Protein AF-A0A8E2DZG9-F1 (afdb_monomer)

Organism: NCBI:txid1314670

Radius of gyration: 12.63 Å; 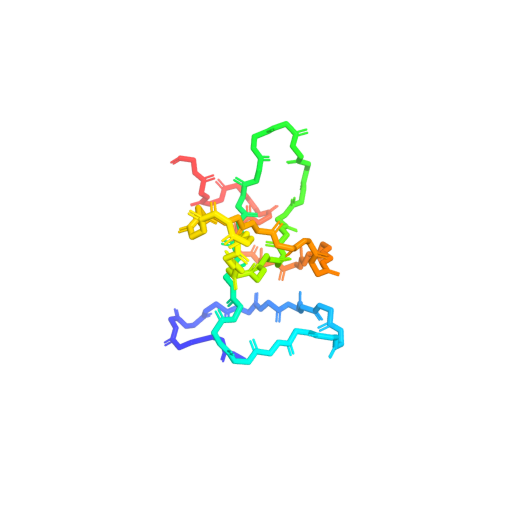Cα contacts (8 Å, |Δi|>4): 101; chains: 1; bounding box: 27×26×36 Å

Solvent-accessible surface area (backbone atoms only — not comparable to full-atom values): 3928 Å² total; per-residue (Å²): 118,45,97,86,76,46,51,67,50,70,49,90,86,65,54,92,85,52,41,80,41,82,48,89,96,51,96,55,34,29,36,32,34,82,42,65,46,99,87,67,48,82,44,72,46,81,74,38,63,35,47,40,64,54,59,74,69,61,76,65,127

Nearest PDB structures (foldseek):
  7tgj-assembly2_C  TM=3.745E-01  e=3.865E+00  Streptomyces griseoflavus
  2n6e-assembly1_A  TM=3.876E-01  e=4.942E+00  Caulobacter vibrioides CB15
  3l1e-assembly1_A-2  TM=3.404E-01  e=5.589E+00  Bos taurus
  3ghn-assembly1_A  TM=2.270E-01  e=3.214E+00  Homo sapiens
  5fnz-assembly1_B  TM=3.293E-01  e=7.601E+00  Corynebacterium ammoniagenes

Mean predicted aligned error: 5.73 Å

pLDDT: mean 85.05, std 13.24, range [47.91, 97.12]

Structure (mmCIF, N/CA/C/O backbone):
data_AF-A0A8E2DZG9-F1
#
_entry.id   AF-A0A8E2DZG9-F1
#
loop_
_atom_site.group_PDB
_atom_site.id
_atom_site.type_symbol
_atom_site.label_atom_id
_atom_site.label_alt_id
_atom_site.label_comp_id
_atom_site.label_asym_id
_atom_site.label_entity_id
_atom_site.label_seq_id
_atom_site.pdbx_PDB_ins_code
_atom_site.Cartn_x
_atom_site.Cartn_y
_atom_site.Cartn_z
_atom_site.occupancy
_atom_site.B_iso_or_equiv
_atom_site.auth_seq_id
_atom_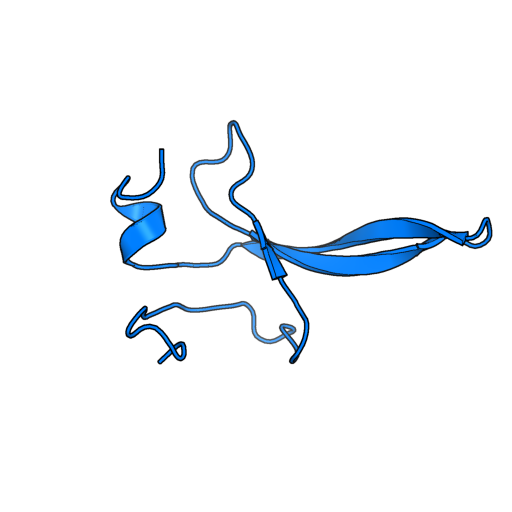site.auth_comp_id
_atom_site.auth_asym_id
_atom_site.auth_atom_id
_atom_site.pdbx_PDB_model_num
ATOM 1 N N . LEU A 1 1 ? -1.224 -7.791 -14.236 1.00 50.25 1 LEU A N 1
ATOM 2 C CA . LEU A 1 1 ? -1.500 -6.569 -15.021 1.00 50.25 1 LEU A CA 1
ATOM 3 C C . LEU A 1 1 ? -2.666 -5.885 -14.343 1.00 50.25 1 LEU A C 1
ATOM 5 O O . LEU A 1 1 ? -3.679 -6.541 -14.149 1.00 50.25 1 LEU A O 1
ATOM 9 N N . LEU A 1 2 ? -2.480 -4.647 -13.899 1.00 61.16 2 LEU A N 1
ATOM 10 C CA . LEU A 1 2 ? -3.581 -3.820 -13.416 1.00 61.16 2 LEU A CA 1
ATOM 11 C C . LEU A 1 2 ? -4.400 -3.352 -14.630 1.00 61.16 2 LEU A C 1
ATOM 13 O O . LEU A 1 2 ? -3.870 -3.271 -15.741 1.00 61.16 2 LEU A O 1
ATOM 17 N N . GLU A 1 3 ? -5.687 -3.074 -14.427 1.00 58.66 3 GLU A N 1
ATOM 18 C CA . GLU A 1 3 ? -6.667 -2.821 -15.501 1.00 58.66 3 GLU A CA 1
ATOM 19 C C . GLU A 1 3 ? -6.315 -1.630 -16.413 1.00 58.66 3 GLU A C 1
ATOM 21 O O . GLU A 1 3 ? -6.775 -1.551 -17.547 1.00 58.66 3 GLU A O 1
ATOM 26 N N . ASN A 1 4 ? -5.436 -0.735 -15.961 1.00 63.91 4 ASN A N 1
ATOM 27 C CA . ASN A 1 4 ? -4.957 0.442 -16.687 1.00 63.91 4 ASN A CA 1
ATOM 28 C C . ASN A 1 4 ? -3.650 0.217 -17.477 1.00 63.91 4 ASN A C 1
ATOM 30 O O . ASN A 1 4 ? -3.020 1.181 -17.910 1.00 63.91 4 ASN A O 1
ATOM 34 N N . GLY A 1 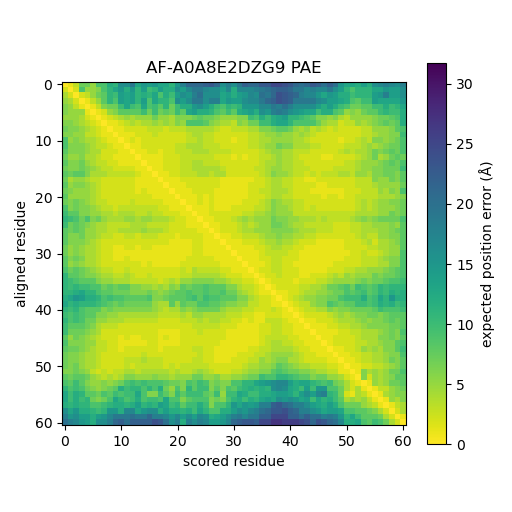5 ? -3.198 -1.031 -17.634 1.00 68.44 5 GLY A N 1
ATOM 35 C CA . GLY A 1 5 ? -1.915 -1.335 -18.276 1.00 6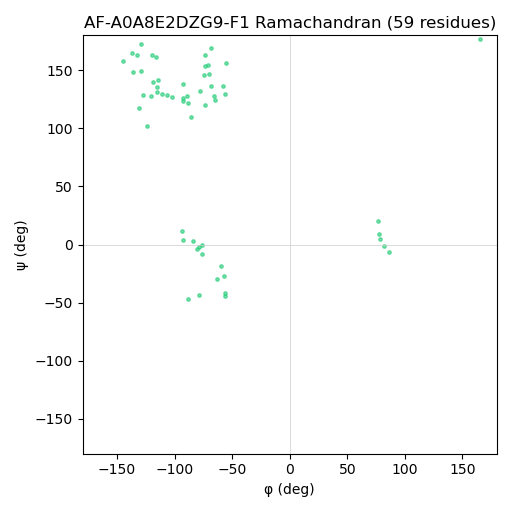8.44 5 GLY A CA 1
ATOM 36 C C . GLY A 1 5 ? -0.702 -1.116 -17.366 1.00 68.44 5 GLY A C 1
ATOM 37 O O . GLY A 1 5 ? 0.434 -1.297 -17.805 1.00 68.44 5 GLY A O 1
ATOM 38 N N . CYS A 1 6 ? -0.907 -0.783 -16.087 1.00 66.56 6 CYS A N 1
ATOM 39 C CA . CYS A 1 6 ? 0.178 -0.752 -15.118 1.00 66.56 6 CYS A CA 1
ATOM 40 C C . CYS A 1 6 ? 0.599 -2.173 -14.717 1.00 66.56 6 CYS A C 1
ATOM 42 O O . CYS A 1 6 ? -0.205 -3.102 -14.586 1.00 66.56 6 CYS A O 1
ATOM 44 N N . VAL A 1 7 ? 1.895 -2.335 -14.468 1.00 78.25 7 VAL A N 1
ATOM 45 C CA . VAL A 1 7 ? 2.465 -3.546 -13.878 1.00 78.25 7 VAL A CA 1
ATOM 46 C C . VAL A 1 7 ? 2.942 -3.201 -12.478 1.00 78.25 7 VAL A C 1
ATOM 48 O O . VAL A 1 7 ? 3.666 -2.222 -12.277 1.00 78.25 7 VAL A O 1
ATOM 51 N N . GLY A 1 8 ? 2.522 -4.011 -11.515 1.00 82.69 8 GLY A N 1
ATOM 52 C CA . GLY A 1 8 ? 2.945 -3.885 -10.135 1.00 82.69 8 GLY A CA 1
ATOM 53 C C . GLY A 1 8 ? 3.083 -5.242 -9.465 1.00 82.69 8 GLY A C 1
ATOM 54 O O . GLY A 1 8 ? 2.501 -6.231 -9.916 1.00 82.69 8 GLY A O 1
ATOM 55 N N . GLN A 1 9 ? 3.879 -5.263 -8.405 1.00 89.44 9 GLN A N 1
ATOM 56 C CA . GLN A 1 9 ? 4.064 -6.391 -7.507 1.00 89.44 9 GLN A CA 1
ATOM 57 C C . GLN A 1 9 ? 3.656 -5.943 -6.107 1.00 89.44 9 GLN A C 1
ATOM 59 O O . GLN A 1 9 ? 4.138 -4.920 -5.621 1.00 89.44 9 GLN A O 1
ATOM 64 N N . VAL A 1 10 ? 2.779 -6.713 -5.475 1.00 92.38 10 VAL A N 1
ATOM 65 C CA . VAL A 1 10 ? 2.253 -6.463 -4.128 1.00 92.38 10 VAL A CA 1
ATOM 66 C C . VAL A 1 10 ? 2.687 -7.584 -3.174 1.00 92.38 10 VAL A C 1
ATOM 68 O O . VAL A 1 10 ? 3.083 -8.651 -3.658 1.00 92.38 10 VAL A O 1
ATOM 71 N N . PRO A 1 11 ? 2.641 -7.366 -1.844 1.00 93.38 11 PRO A N 1
ATOM 72 C CA . PRO A 1 11 ? 2.856 -8.423 -0.857 1.00 93.38 11 PRO A CA 1
ATOM 73 C C . PRO A 1 11 ? 1.906 -9.605 -1.062 1.00 93.38 11 PRO A C 1
ATOM 75 O O . PRO A 1 11 ? 0.820 -9.451 -1.619 1.00 93.38 11 PRO A O 1
ATOM 78 N N . TYR A 1 12 ? 2.305 -10.781 -0.581 1.00 94.25 12 TYR A N 1
ATOM 79 C CA . TYR A 1 12 ? 1.508 -12.004 -0.708 1.00 94.25 12 TYR A CA 1
ATOM 80 C C . TYR A 1 12 ? 0.165 -11.905 0.035 1.00 94.25 12 TYR A C 1
ATOM 82 O O . TYR A 1 12 ? -0.827 -12.492 -0.381 1.00 94.25 12 TYR A O 1
ATOM 90 N N . GLU A 1 13 ? 0.131 -11.120 1.109 1.00 96.25 13 GLU A N 1
ATOM 91 C CA . GLU A 1 13 ? -1.023 -10.871 1.971 1.00 96.25 13 GLU A CA 1
ATOM 92 C C . GLU A 1 13 ? -2.020 -9.857 1.384 1.00 96.25 13 GLU A C 1
ATOM 94 O O . GLU A 1 13 ? -3.042 -9.564 2.013 1.00 96.25 13 GLU A O 1
ATOM 99 N N . ALA A 1 14 ? -1.718 -9.291 0.211 1.00 94.88 14 ALA A N 1
ATOM 100 C CA . ALA A 1 14 ? -2.600 -8.351 -0.460 1.00 94.88 14 ALA A CA 1
ATOM 101 C C . ALA A 1 14 ? -3.873 -9.049 -0.954 1.00 94.88 14 ALA A C 1
ATOM 103 O O . ALA A 1 14 ? -3.834 -10.126 -1.553 1.00 94.88 14 ALA A O 1
ATOM 104 N N . GLU A 1 15 ? -5.007 -8.394 -0.742 1.00 95.00 15 GLU A N 1
ATOM 105 C CA . GLU A 1 15 ? -6.329 -8.877 -1.126 1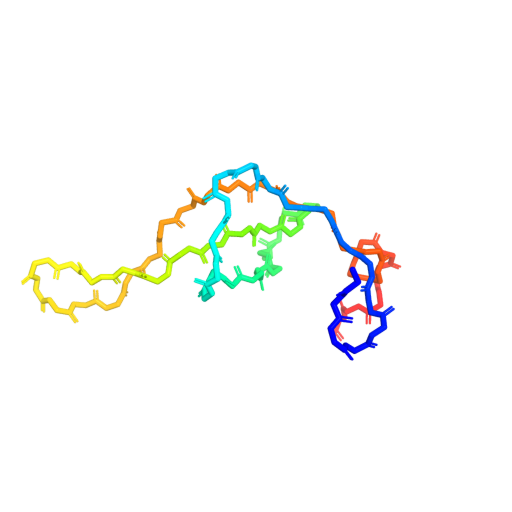.00 95.00 15 GLU A CA 1
ATOM 106 C C . GLU A 1 15 ? -7.000 -7.915 -2.113 1.00 95.00 15 GLU A C 1
ATOM 108 O O . GLU A 1 15 ? -6.625 -6.749 -2.264 1.00 95.00 15 GLU A O 1
ATOM 113 N N . VAL A 1 16 ? -8.036 -8.411 -2.793 1.00 90.31 16 VAL A N 1
ATOM 114 C CA . VAL A 1 16 ? -8.938 -7.547 -3.560 1.00 90.31 16 VAL A CA 1
ATOM 115 C C . VAL A 1 16 ? -9.533 -6.508 -2.605 1.00 90.31 16 VAL A C 1
ATOM 117 O O . VAL A 1 16 ? -9.932 -6.853 -1.498 1.00 90.31 16 VAL A O 1
ATOM 120 N N . SER A 1 17 ? -9.593 -5.252 -3.058 1.00 90.50 17 SER A N 1
ATOM 121 C CA . SER A 1 17 ? -9.977 -4.060 -2.280 1.00 90.50 17 SER A CA 1
ATOM 122 C C . SER A 1 17 ? -8.886 -3.437 -1.404 1.00 90.50 17 SER A C 1
ATOM 124 O O . SER A 1 17 ? -9.147 -2.385 -0.819 1.00 90.50 17 SER A O 1
ATOM 126 N N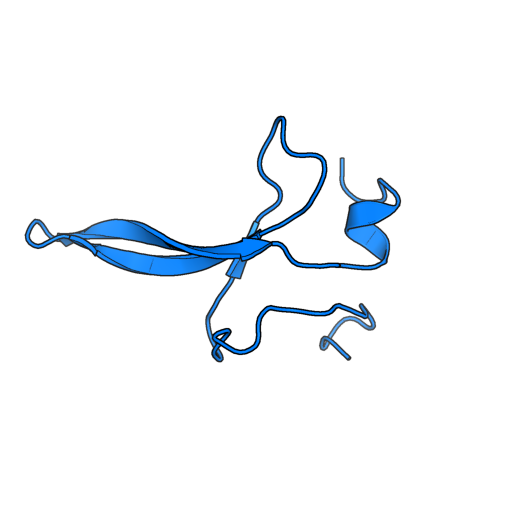 . ASP A 1 18 ? -7.672 -3.994 -1.359 1.00 94.69 18 ASP A N 1
ATOM 127 C CA . ASP A 1 18 ? -6.525 -3.245 -0.844 1.00 94.69 18 ASP A CA 1
ATOM 128 C C . ASP A 1 18 ? -6.123 -2.122 -1.812 1.00 94.69 18 ASP A C 1
ATOM 130 O O . ASP A 1 18 ? -6.232 -2.238 -3.036 1.00 94.69 18 ASP A O 1
ATOM 134 N N . GLU A 1 19 ? -5.642 -1.018 -1.251 1.00 92.56 19 GLU A N 1
ATOM 135 C CA . GLU A 1 19 ? -5.357 0.216 -1.977 1.00 92.56 19 GLU A CA 1
ATOM 136 C C . GLU A 1 19 ? -3.847 0.508 -1.955 1.00 92.56 19 GLU A C 1
ATOM 138 O O . GLU A 1 19 ? -3.168 0.300 -0.947 1.00 92.56 19 GLU A O 1
ATOM 143 N N . VAL A 1 20 ? -3.304 1.013 -3.068 1.00 91.62 20 VAL A N 1
ATOM 144 C CA . VAL A 1 20 ? -1.896 1.428 -3.157 1.00 91.62 20 VAL A CA 1
ATOM 145 C C . VAL A 1 20 ? -1.770 2.910 -2.823 1.00 91.62 20 VAL A C 1
ATOM 147 O O . VAL A 1 20 ? -2.387 3.754 -3.467 1.00 91.62 20 VAL A O 1
ATOM 150 N N . PHE A 1 21 ? -0.911 3.230 -1.859 1.00 92.25 21 PHE A N 1
ATOM 151 C CA . PHE A 1 21 ? -0.627 4.585 -1.407 1.00 92.25 21 PHE A CA 1
ATOM 152 C C . PHE A 1 21 ? 0.819 4.977 -1.705 1.00 92.25 21 PHE A C 1
ATOM 154 O O . PHE A 1 21 ? 1.764 4.276 -1.337 1.00 92.25 21 PHE A O 1
ATOM 161 N N . ALA A 1 22 ? 0.993 6.154 -2.305 1.00 90.88 22 ALA A N 1
ATOM 162 C CA . ALA A 1 22 ? 2.261 6.870 -2.299 1.00 90.88 22 ALA A CA 1
ATOM 163 C C . ALA A 1 22 ? 2.331 7.719 -1.020 1.00 90.88 22 ALA A C 1
ATOM 165 O O . ALA A 1 22 ? 1.584 8.683 -0.864 1.00 90.88 22 ALA A O 1
ATOM 166 N N . ILE A 1 23 ? 3.197 7.337 -0.080 1.00 90.56 23 ILE A N 1
ATOM 167 C CA . ILE A 1 23 ? 3.354 8.049 1.194 1.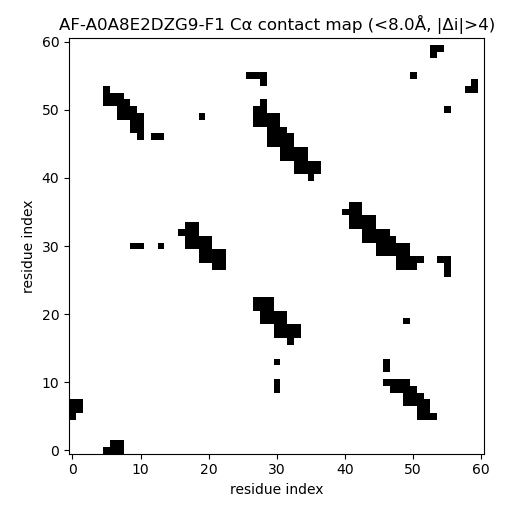00 90.56 23 ILE A CA 1
ATOM 168 C C . ILE A 1 23 ? 4.474 9.078 1.049 1.00 90.56 23 ILE A C 1
ATOM 170 O O . ILE A 1 23 ? 5.608 8.724 0.728 1.00 90.56 23 ILE A O 1
ATOM 174 N N . ALA A 1 24 ? 4.166 10.349 1.315 1.00 89.31 24 ALA A N 1
ATOM 175 C CA . ALA A 1 24 ? 5.149 11.425 1.269 1.00 89.31 24 ALA A CA 1
ATOM 176 C C . ALA A 1 24 ? 6.337 11.126 2.202 1.00 89.31 24 ALA A C 1
ATOM 178 O O . ALA A 1 24 ? 6.156 10.789 3.371 1.00 89.31 24 ALA A O 1
ATOM 179 N N . GLY A 1 25 ? 7.555 11.245 1.671 1.00 89.06 25 GLY A N 1
ATOM 180 C CA . GLY A 1 25 ? 8.789 10.925 2.396 1.00 89.06 25 GLY A CA 1
ATOM 181 C C . GLY A 1 25 ? 9.210 9.452 2.338 1.00 89.06 25 GLY A C 1
ATOM 182 O O . GLY A 1 25 ? 10.314 9.135 2.774 1.00 89.06 25 GLY A O 1
ATOM 183 N N . SER A 1 26 ? 8.395 8.560 1.767 1.00 88.94 26 SER A N 1
ATOM 184 C CA . SER A 1 26 ? 8.814 7.191 1.455 1.00 88.94 26 SER A CA 1
ATOM 185 C C . SER A 1 26 ? 9.342 7.083 0.020 1.00 88.94 26 SER A C 1
ATOM 187 O O . SER A 1 26 ? 8.715 7.618 -0.894 1.00 88.94 26 SER A O 1
ATOM 189 N N . PRO A 1 27 ? 10.439 6.341 -0.221 1.00 86.38 27 PRO A N 1
ATOM 190 C CA . PRO A 1 27 ? 10.939 6.084 -1.571 1.00 86.38 27 PRO A CA 1
ATOM 191 C C . PRO A 1 27 ? 10.114 5.035 -2.339 1.00 86.38 27 PRO A C 1
ATOM 193 O O . PRO A 1 27 ? 10.360 4.810 -3.523 1.00 86.38 27 PRO A O 1
ATOM 196 N N . THR A 1 28 ? 9.165 4.358 -1.682 1.00 89.38 28 THR A N 1
ATOM 197 C CA . THR A 1 28 ? 8.361 3.275 -2.270 1.00 89.38 28 THR A CA 1
ATOM 198 C C . THR A 1 28 ? 6.881 3.401 -1.904 1.00 89.38 28 THR A C 1
ATOM 200 O O . THR A 1 28 ? 6.573 3.848 -0.792 1.00 89.38 28 THR A O 1
ATOM 203 N N . PRO A 1 29 ? 5.954 2.964 -2.776 1.00 92.25 29 PRO A N 1
ATOM 204 C CA . PRO A 1 29 ? 4.541 2.881 -2.433 1.00 92.25 29 PRO A CA 1
ATOM 205 C C . PRO A 1 29 ? 4.252 1.711 -1.479 1.00 92.25 29 PRO A C 1
ATOM 207 O O . PRO A 1 29 ? 5.044 0.772 -1.350 1.00 92.25 29 PRO A O 1
ATOM 210 N N . PHE A 1 30 ? 3.087 1.754 -0.835 1.00 94.81 30 PHE A N 1
ATOM 211 C CA . PHE A 1 30 ? 2.614 0.726 0.094 1.00 94.81 30 PHE A CA 1
ATOM 212 C C . PHE A 1 30 ? 1.203 0.271 -0.238 1.00 94.81 30 PHE A C 1
ATOM 214 O O 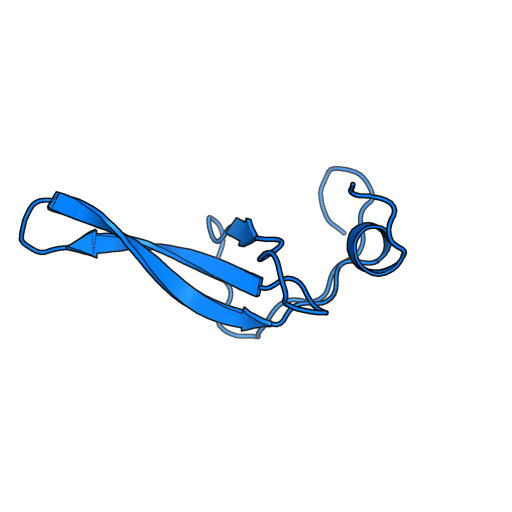. PHE A 1 30 ? 0.383 1.060 -0.692 1.00 94.81 30 PHE A O 1
ATOM 221 N N . VAL A 1 31 ? 0.916 -0.990 0.058 1.00 96.12 31 VAL A N 1
ATOM 222 C CA . VAL A 1 31 ? -0.439 -1.532 0.082 1.00 96.12 31 VAL A CA 1
ATOM 223 C C . VAL A 1 31 ? -1.016 -1.310 1.475 1.00 96.12 31 VAL A C 1
ATOM 225 O O . VAL A 1 31 ? -0.439 -1.761 2.473 1.00 96.12 31 VAL A O 1
ATOM 228 N N . LEU A 1 32 ? -2.142 -0.603 1.543 1.00 96.75 32 LEU A N 1
ATOM 229 C CA . LEU A 1 32 ? -2.898 -0.363 2.765 1.00 96.75 32 LEU A CA 1
ATOM 230 C C . LEU A 1 32 ? -4.302 -0.957 2.635 1.00 96.75 32 LEU A C 1
ATOM 232 O O . LEU A 1 32 ? -4.958 -0.817 1.604 1.00 96.75 32 LEU A O 1
ATOM 236 N N . ARG A 1 33 ? -4.785 -1.558 3.721 1.00 96.38 33 ARG A N 1
ATOM 237 C CA . ARG A 1 33 ? -6.155 -2.062 3.837 1.00 96.38 33 ARG A CA 1
ATOM 238 C C . ARG A 1 33 ? -6.998 -1.113 4.666 1.00 96.38 33 ARG A C 1
ATOM 240 O O . ARG A 1 33 ? -6.630 -0.803 5.802 1.00 96.38 33 ARG A O 1
ATOM 247 N N . SER A 1 34 ? -8.142 -0.693 4.133 1.00 95.12 34 SER A N 1
ATOM 248 C CA . SER A 1 34 ? -9.119 0.080 4.901 1.00 95.12 34 SER A CA 1
ATOM 249 C C . SER A 1 34 ? -9.699 -0.781 6.025 1.00 95.12 34 SER A C 1
ATOM 251 O O . SER A 1 34 ? -10.187 -1.886 5.794 1.00 95.12 34 SER A O 1
ATOM 253 N N . VAL A 1 35 ? -9.665 -0.262 7.246 1.00 94.88 35 VAL A N 1
ATOM 254 C CA . VAL A 1 35 ? -10.257 -0.872 8.441 1.00 94.88 35 VAL A CA 1
ATOM 255 C C . VAL A 1 35 ? -11.054 0.188 9.202 1.00 94.88 35 VAL A C 1
ATOM 257 O O . VAL A 1 35 ? -10.886 1.384 8.972 1.00 94.88 35 VAL A O 1
ATOM 260 N N . TYR A 1 36 ? -11.928 -0.234 10.109 1.00 94.38 36 TYR A N 1
ATOM 261 C CA . TYR A 1 36 ? -12.657 0.668 11.000 1.00 94.38 36 TYR A CA 1
ATOM 262 C C . TYR A 1 36 ? -12.234 0.387 12.440 1.00 94.38 36 TYR A C 1
ATOM 264 O O . TYR A 1 36 ? -12.102 -0.778 12.823 1.00 94.38 36 TYR A O 1
ATOM 272 N N . SER A 1 37 ? -11.975 1.438 13.221 1.00 89.56 37 SER A N 1
ATOM 273 C CA . SER A 1 37 ? -11.775 1.299 14.665 1.00 89.56 37 SER A CA 1
ATOM 274 C C . SER A 1 37 ? -13.083 0.898 15.355 1.00 89.56 37 SER A C 1
ATOM 276 O O . SER A 1 37 ? -14.160 0.979 14.761 1.00 89.56 37 SER A O 1
ATOM 278 N N . GLU A 1 38 ? -13.006 0.515 16.631 1.00 89.19 38 GLU A N 1
ATOM 279 C CA . GLU A 1 38 ? -14.199 0.252 17.454 1.00 89.19 38 GLU A CA 1
ATOM 280 C C . GLU A 1 38 ? -15.140 1.470 17.529 1.00 89.19 38 GLU A C 1
ATOM 282 O O . GLU A 1 38 ? -16.352 1.320 17.638 1.00 89.19 38 GLU A O 1
ATOM 287 N N . GLU A 1 39 ? -14.591 2.677 17.383 1.00 92.62 39 GLU A N 1
ATOM 288 C CA . GLU A 1 39 ? -15.321 3.951 17.357 1.00 92.62 39 GLU A CA 1
ATOM 289 C C . GLU A 1 39 ? -15.894 4.295 15.965 1.00 92.62 39 GLU A C 1
ATOM 291 O O . GLU A 1 39 ? -16.470 5.365 15.774 1.00 92.62 39 GLU A O 1
ATOM 296 N N . GLY A 1 40 ? -15.730 3.416 14.969 1.00 91.69 40 GLY A N 1
ATOM 297 C CA . GLY A 1 40 ? -16.217 3.622 13.601 1.00 91.69 40 GLY A CA 1
ATOM 298 C C . GLY A 1 40 ? -15.360 4.569 12.753 1.00 91.69 40 GLY A C 1
ATOM 299 O O . GLY A 1 40 ? -15.747 4.921 11.637 1.00 91.69 40 GLY A O 1
ATOM 300 N N . THR A 1 41 ? -14.183 4.968 13.235 1.00 94.38 41 THR A N 1
ATOM 301 C CA . THR A 1 41 ? -13.265 5.834 12.487 1.00 94.38 41 THR A CA 1
ATOM 302 C C . THR A 1 41 ? -12.515 5.018 11.438 1.00 94.38 41 THR A C 1
ATOM 304 O O . THR A 1 41 ? -11.964 3.958 11.745 1.00 94.38 41 THR A O 1
ATOM 307 N N . ARG A 1 42 ? -12.465 5.508 10.190 1.00 93.12 42 ARG A N 1
ATOM 308 C CA . ARG A 1 42 ? -11.679 4.868 9.125 1.00 93.12 42 ARG A CA 1
ATOM 309 C C . ARG A 1 42 ? -10.194 4.951 9.474 1.00 93.12 42 ARG A C 1
ATOM 311 O O . ARG A 1 42 ? -9.652 6.034 9.680 1.00 93.12 42 ARG A O 1
ATOM 318 N N . ALA A 1 43 ? -9.547 3.800 9.498 1.00 93.94 43 ALA A N 1
ATOM 319 C CA . ALA A 1 43 ? -8.120 3.639 9.693 1.00 93.94 43 ALA A CA 1
ATOM 320 C C . ALA A 1 43 ? -7.548 2.747 8.585 1.00 93.94 43 ALA A C 1
ATOM 322 O O . ALA A 1 43 ? -8.279 2.178 7.772 1.00 93.94 43 ALA A O 1
ATOM 323 N N . PHE A 1 44 ? -6.225 2.632 8.547 1.00 94.88 44 PHE A N 1
ATOM 324 C CA . PHE A 1 44 ? -5.531 1.842 7.539 1.00 94.88 44 PHE A CA 1
ATOM 325 C C . PHE A 1 44 ? -4.570 0.867 8.205 1.00 94.88 44 PHE A C 1
ATOM 327 O O . PHE A 1 44 ? -3.743 1.258 9.030 1.00 94.88 44 PHE A O 1
ATOM 334 N N . ARG A 1 45 ? -4.664 -0.409 7.832 1.00 95.31 45 ARG A N 1
ATOM 335 C CA . ARG A 1 45 ? -3.663 -1.418 8.175 1.00 95.31 45 ARG A CA 1
ATOM 336 C C . ARG A 1 45 ? -2.602 -1.440 7.082 1.00 95.31 45 ARG A C 1
ATOM 338 O O . ARG A 1 45 ? -2.932 -1.593 5.910 1.00 95.31 45 ARG A O 1
ATOM 345 N N . MET A 1 46 ? -1.336 -1.326 7.468 1.00 96.00 46 MET A N 1
ATOM 346 C CA . MET A 1 46 ? -0.218 -1.507 6.545 1.00 96.00 46 MET A CA 1
ATOM 347 C C . MET A 1 46 ? -0.052 -2.991 6.218 1.00 96.00 46 MET A C 1
ATOM 349 O O . MET A 1 46 ? 0.169 -3.789 7.126 1.00 96.00 46 MET A O 1
ATOM 353 N N . ILE A 1 47 ? -0.167 -3.344 4.937 1.00 97.12 47 ILE A N 1
ATOM 354 C CA . ILE A 1 47 ? 0.076 -4.708 4.450 1.00 97.12 47 ILE A CA 1
ATOM 355 C C . ILE A 1 47 ? 1.557 -4.869 4.096 1.00 97.12 47 ILE A C 1
ATOM 357 O O . ILE A 1 47 ? 2.201 -5.813 4.538 1.00 97.12 47 ILE A O 1
ATOM 361 N N . GLY A 1 48 ? 2.128 -3.909 3.364 1.00 95.31 48 GLY A N 1
ATOM 362 C CA . GLY A 1 48 ? 3.558 -3.896 3.055 1.00 95.31 48 GLY A CA 1
ATOM 363 C C . GLY A 1 48 ? 3.920 -2.936 1.929 1.00 95.31 48 GLY A C 1
ATOM 364 O O . GLY A 1 48 ? 3.050 -2.285 1.350 1.00 95.31 48 GLY A O 1
ATOM 365 N N . SER A 1 49 ? 5.212 -2.823 1.624 1.00 92.94 49 SER A N 1
ATOM 366 C CA . SER A 1 49 ? 5.673 -2.069 0.456 1.00 92.94 49 SER A CA 1
ATOM 367 C C . SER A 1 49 ? 5.325 -2.805 -0.839 1.00 92.94 49 SER A C 1
ATOM 369 O O . SER A 1 49 ? 5.160 -4.025 -0.865 1.00 92.94 49 SER A O 1
ATOM 371 N N . CYS A 1 50 ? 5.196 -2.059 -1.930 1.00 91.81 50 CYS A N 1
ATOM 372 C CA . CYS A 1 50 ? 4.939 -2.624 -3.249 1.00 91.81 50 CYS A CA 1
ATOM 373 C C . CYS A 1 50 ? 5.787 -1.946 -4.319 1.00 91.81 50 CYS A C 1
ATOM 375 O O . CYS A 1 50 ? 6.361 -0.876 -4.109 1.00 91.81 50 CYS A O 1
ATOM 377 N N . TYR A 1 51 ? 5.864 -2.593 -5.477 1.00 86.62 51 TYR A N 1
ATOM 378 C CA . TYR A 1 51 ? 6.454 -2.023 -6.674 1.00 86.62 51 TYR A CA 1
ATOM 379 C C . TYR A 1 51 ? 5.344 -1.680 -7.653 1.00 86.62 51 TYR A C 1
ATOM 381 O O . TYR A 1 51 ? 4.533 -2.537 -7.995 1.00 86.62 51 TYR A O 1
ATOM 389 N N . VAL A 1 52 ? 5.338 -0.450 -8.153 1.00 85.06 52 VAL A N 1
ATOM 390 C CA . VAL A 1 52 ? 4.467 -0.051 -9.259 1.00 85.06 52 VAL A CA 1
ATOM 391 C C . VAL A 1 52 ? 5.327 0.666 -10.288 1.00 85.06 52 VAL A C 1
ATOM 393 O O . VAL A 1 52 ? 5.925 1.698 -9.989 1.00 85.06 52 VAL A O 1
ATOM 396 N N . HIS A 1 53 ? 5.410 0.093 -11.493 1.00 78.75 53 HIS A N 1
ATOM 397 C CA . HIS A 1 53 ? 6.426 0.448 -12.488 1.00 78.75 53 HIS A CA 1
ATOM 398 C C . HIS A 1 53 ? 6.453 1.941 -12.852 1.00 78.75 53 HIS A C 1
ATOM 400 O O . HIS A 1 53 ? 7.537 2.508 -12.947 1.00 78.75 53 HIS A O 1
ATOM 406 N N . GLY A 1 54 ? 5.288 2.578 -13.022 1.00 71.38 54 GLY A N 1
ATOM 407 C CA . GLY A 1 54 ? 5.201 4.010 -13.346 1.00 71.38 54 GLY A CA 1
ATOM 408 C C . GLY A 1 54 ? 5.401 4.928 -12.135 1.00 71.38 54 GLY A C 1
ATOM 409 O O . GLY A 1 54 ? 6.193 5.866 -12.169 1.00 71.38 54 GLY A O 1
ATOM 410 N N . LEU A 1 55 ? 4.778 4.588 -11.001 1.00 71.06 55 LEU A N 1
ATOM 411 C CA . LEU A 1 55 ? 4.911 5.314 -9.727 1.00 71.06 55 LEU A CA 1
ATOM 412 C C . LEU A 1 55 ? 6.372 5.432 -9.277 1.00 71.06 55 LEU A C 1
ATOM 414 O O . LEU A 1 55 ? 6.829 6.506 -8.901 1.00 71.06 55 LEU A O 1
ATOM 418 N N . MET A 1 56 ? 7.134 4.341 -9.366 1.00 66.50 56 MET A N 1
ATOM 419 C CA . MET A 1 56 ? 8.536 4.321 -8.932 1.00 66.50 56 MET A CA 1
ATOM 420 C C . MET A 1 56 ? 9.515 4.920 -9.952 1.00 66.50 56 MET A C 1
ATOM 422 O O . MET A 1 56 ? 10.697 5.052 -9.645 1.00 66.50 56 MET A O 1
ATOM 426 N N . LYS A 1 57 ? 9.045 5.315 -11.143 1.00 67.81 57 LYS A N 1
ATOM 427 C CA . LYS A 1 57 ? 9.807 6.123 -12.112 1.00 67.81 57 LYS A CA 1
ATOM 428 C C . LYS A 1 57 ? 9.558 7.628 -11.967 1.00 67.81 57 LYS A C 1
ATOM 430 O O . LYS A 1 57 ? 10.100 8.402 -12.750 1.00 67.81 57 LYS A O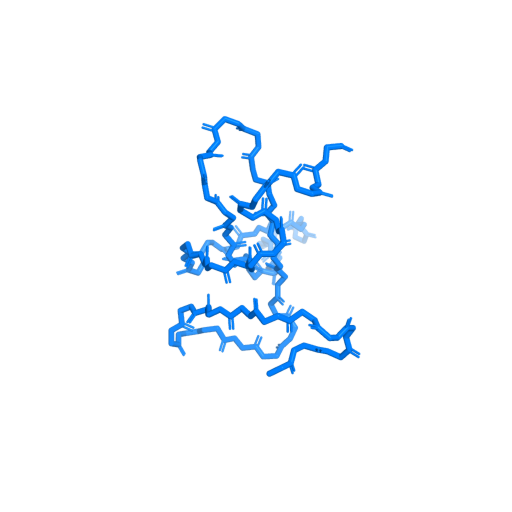 1
ATOM 435 N N . GLY A 1 58 ? 8.772 8.045 -10.970 1.00 63.00 58 GLY A N 1
ATOM 436 C CA . GLY A 1 58 ? 8.420 9.451 -10.771 1.00 63.00 58 GLY A CA 1
ATOM 437 C C . GLY A 1 58 ? 7.356 9.956 -11.746 1.00 63.00 58 GLY A C 1
ATOM 438 O O . GLY A 1 58 ? 7.230 11.160 -11.930 1.00 63.00 58 GLY A O 1
ATOM 439 N N . GLU A 1 59 ? 6.581 9.059 -12.365 1.00 62.69 59 GLU A N 1
ATOM 440 C CA . GLU A 1 59 ? 5.469 9.427 -13.261 1.00 62.69 59 GLU A CA 1
ATOM 441 C C . GLU A 1 59 ? 4.226 9.910 -12.487 1.00 62.69 59 GLU A C 1
ATOM 443 O O . GLU A 1 59 ? 3.216 10.264 -13.088 1.00 62.69 59 GLU A O 1
ATOM 448 N N . VAL A 1 60 ? 4.301 9.927 -11.152 1.00 56.66 60 VAL A N 1
ATOM 449 C CA . VAL A 1 60 ? 3.277 10.466 -10.257 1.00 56.66 60 VAL A CA 1
ATOM 450 C C . VAL A 1 60 ? 3.928 11.522 -9.361 1.00 56.66 60 VAL A C 1
ATOM 452 O O . VAL A 1 60 ? 4.634 11.185 -8.409 1.00 56.66 60 VAL A O 1
ATOM 455 N N . LEU A 1 61 ? 3.690 12.788 -9.707 1.00 47.91 61 LEU A N 1
ATOM 456 C CA . LEU A 1 61 ? 3.889 13.997 -8.903 1.00 47.91 61 LEU A CA 1
ATOM 457 C C . LEU A 1 61 ? 2.648 14.878 -9.060 1.00 47.91 61 LEU A C 1
ATOM 459 O O . LEU A 1 61 ? 2.182 15.011 -10.215 1.00 47.91 61 LEU A O 1
#

Foldseek 3Di:
DPPVPKDKFADPPDDPQWDWDDDPPDLFIFTWHWDADPVRDTDTDTPGTMDIPCVNVVVDD

Secondary structure (DSSP, 8-state):
--TTS--EE--TT--TT-EEE--TT-SS-EEEEEEE-TT--EEEEEEEE-EETTGGGT---

Sequence (61 aa):
LLENGCVGQVPYEAEVSDEVFAIAGSPTPFVLRSVYSEEGTRAFRMIGSCYVHGLMKGEVL